Protein AF-A0A497QS45-F1 (afdb_monomer_lite)

Sequence (66 aa):
MNKTIQLMYDSIVFETEDACLIEFEDHIEEWIPTSMCEFTTIDNVECVIMPIWLAEDRGIEMYEYE

Radius of gyration: 11.45 Å; chains: 1; bounding box: 22×23×27 Å

pLDDT: mean 85.06, std 10.22, range [43.28, 94.31]

Structure (mmCIF, N/CA/C/O backbone):
data_AF-A0A497QS45-F1
#
_entry.id   AF-A0A497QS45-F1
#
loop_
_atom_site.group_PDB
_atom_site.id
_atom_site.type_symbol
_atom_site.label_atom_id
_atom_site.label_alt_id
_atom_site.label_comp_id
_atom_site.label_asym_id
_atom_site.label_entity_id
_atom_site.label_seq_id
_atom_site.pdbx_PDB_ins_code
_atom_site.Cartn_x
_atom_site.Cartn_y
_atom_site.Cartn_z
_atom_site.occupancy
_atom_site.B_iso_or_equiv
_atom_site.auth_seq_id
_atom_site.auth_comp_id
_atom_site.auth_asym_id
_atom_site.auth_atom_id
_atom_site.pdbx_PDB_model_num
ATOM 1 N N . MET A 1 1 ? -10.472 10.620 15.723 1.00 54.25 1 MET A N 1
ATOM 2 C CA . MET A 1 1 ? -9.401 9.617 15.551 1.00 54.25 1 MET A CA 1
ATOM 3 C C . MET A 1 1 ? -9.405 9.240 14.087 1.00 54.25 1 MET A C 1
ATOM 5 O O . MET A 1 1 ? -10.448 8.801 13.618 1.00 54.25 1 MET A O 1
ATOM 9 N N . ASN A 1 2 ? -8.316 9.497 13.363 1.00 71.19 2 ASN A N 1
ATOM 10 C CA . ASN A 1 2 ? -8.197 9.056 11.975 1.00 71.19 2 ASN A CA 1
ATOM 11 C C . ASN A 1 2 ? -8.038 7.537 12.005 1.00 71.19 2 ASN A C 1
ATOM 13 O O . ASN A 1 2 ? -7.090 7.046 12.611 1.00 71.19 2 ASN A O 1
ATOM 17 N N . LYS A 1 3 ? -9.008 6.810 11.451 1.00 86.94 3 LYS A N 1
ATOM 18 C CA . LYS A 1 3 ? -8.928 5.355 11.353 1.00 86.94 3 LYS A CA 1
ATOM 19 C C . LYS A 1 3 ? -8.091 4.990 10.127 1.00 86.94 3 LYS A C 1
ATOM 21 O O . LYS A 1 3 ? -8.303 5.553 9.051 1.00 86.94 3 LYS A O 1
ATOM 26 N N . THR A 1 4 ? -7.162 4.065 10.308 1.00 88.44 4 THR A N 1
ATOM 27 C CA . THR A 1 4 ? -6.340 3.480 9.248 1.00 88.44 4 THR A CA 1
ATOM 28 C C . THR A 1 4 ? -6.622 1.988 9.153 1.00 88.44 4 THR A C 1
ATOM 30 O O . THR A 1 4 ? -7.122 1.387 10.105 1.00 88.44 4 THR A O 1
ATOM 33 N N . ILE A 1 5 ? -6.305 1.412 8.002 1.00 88.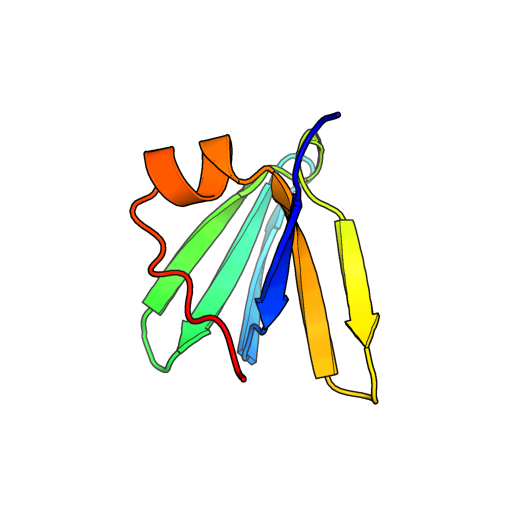00 5 ILE A N 1
ATOM 34 C CA . ILE A 1 5 ? -6.298 -0.029 7.762 1.00 88.00 5 ILE A CA 1
ATOM 35 C C . ILE A 1 5 ? -4.902 -0.467 7.349 1.00 88.00 5 ILE A C 1
ATOM 37 O O . ILE A 1 5 ? -4.085 0.351 6.925 1.00 88.00 5 ILE A O 1
ATOM 41 N N . GLN A 1 6 ? -4.657 -1.762 7.488 1.00 87.81 6 GLN A N 1
ATOM 42 C CA . GLN A 1 6 ? -3.483 -2.441 6.967 1.00 87.81 6 GLN A CA 1
ATOM 43 C C .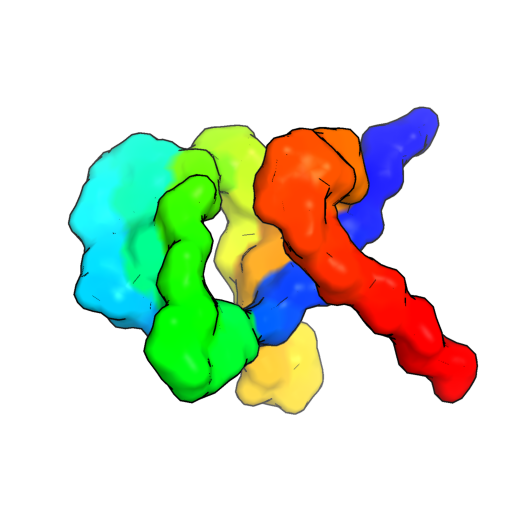 GLN A 1 6 ? -3.939 -3.277 5.778 1.00 87.81 6 GLN A C 1
ATOM 45 O O . GLN A 1 6 ? -4.859 -4.081 5.916 1.00 87.81 6 GLN A O 1
ATOM 50 N N . LEU A 1 7 ? -3.314 -3.069 4.628 1.00 85.81 7 LEU A N 1
ATOM 51 C CA . LEU A 1 7 ? -3.541 -3.867 3.432 1.00 85.81 7 LEU A CA 1
ATOM 52 C C . LEU A 1 7 ? -2.272 -4.636 3.115 1.00 85.81 7 LEU A C 1
ATOM 54 O O . LEU A 1 7 ? -1.214 -4.033 2.956 1.00 85.81 7 LEU A O 1
ATOM 58 N N . MET A 1 8 ? -2.386 -5.955 3.040 1.00 89.25 8 MET A N 1
ATOM 59 C CA . MET A 1 8 ? -1.311 -6.807 2.542 1.00 89.25 8 MET A CA 1
ATOM 60 C C . MET A 1 8 ? -1.235 -6.653 1.025 1.00 89.25 8 MET A C 1
ATOM 62 O O . MET A 1 8 ? -2.275 -6.516 0.383 1.00 89.25 8 MET A O 1
ATOM 66 N N . TYR A 1 9 ? -0.028 -6.654 0.474 1.00 89.12 9 TYR A N 1
ATOM 67 C CA . TYR A 1 9 ? 0.190 -6.645 -0.971 1.00 89.12 9 TYR A CA 1
ATOM 68 C C . TYR A 1 9 ? 1.236 -7.698 -1.344 1.00 89.12 9 TYR A C 1
ATOM 70 O O . TYR A 1 9 ? 2.104 -8.024 -0.533 1.00 89.12 9 TYR A O 1
ATOM 78 N N . ASP A 1 10 ? 1.143 -8.228 -2.561 1.00 89.94 10 ASP A N 1
ATOM 79 C CA . ASP A 1 10 ? 2.036 -9.267 -3.074 1.00 89.94 10 ASP A CA 1
ATOM 80 C C . ASP A 1 10 ? 3.345 -8.672 -3.603 1.00 89.94 10 ASP A C 1
ATOM 82 O O . ASP A 1 10 ? 4.429 -9.200 -3.342 1.00 89.94 10 ASP A O 1
ATOM 86 N N . SER A 1 11 ? 3.266 -7.575 -4.366 1.00 91.62 11 SER A N 1
ATOM 87 C CA . SER A 1 11 ? 4.458 -6.919 -4.908 1.00 91.62 11 SER A CA 1
ATOM 88 C C . SER A 1 11 ? 4.249 -5.444 -5.264 1.00 91.62 11 SER A C 1
ATOM 90 O O . SER A 1 11 ? 3.128 -4.974 -5.465 1.00 91.62 11 SER A O 1
ATOM 92 N N . ILE A 1 12 ? 5.354 -4.696 -5.359 1.00 91.88 12 ILE A N 1
ATOM 93 C CA . ILE A 1 12 ? 5.377 -3.358 -5.964 1.00 91.88 12 ILE A CA 1
ATOM 94 C C . ILE A 1 12 ? 5.709 -3.519 -7.449 1.00 91.88 12 ILE A C 1
ATOM 96 O O . ILE A 1 12 ? 6.830 -3.886 -7.809 1.00 91.88 12 ILE A O 1
ATOM 100 N N . VAL A 1 13 ? 4.741 -3.214 -8.311 1.00 94.31 13 VAL A N 1
ATOM 101 C CA . VAL A 1 13 ? 4.871 -3.334 -9.771 1.00 94.31 13 VAL A CA 1
ATOM 102 C C . VAL A 1 13 ? 5.660 -2.157 -10.344 1.00 94.31 13 VAL A C 1
ATOM 104 O O . VAL A 1 13 ? 6.474 -2.317 -11.257 1.00 94.31 13 VAL A O 1
ATOM 107 N N . PHE A 1 14 ? 5.425 -0.956 -9.811 1.00 94.19 14 PHE A N 1
ATOM 108 C CA . PHE A 1 14 ? 6.073 0.267 -10.274 1.00 94.19 14 PHE A CA 1
ATOM 109 C C . PHE A 1 14 ? 6.099 1.346 -9.187 1.00 94.19 14 PHE A C 1
ATOM 111 O O . PHE A 1 14 ? 5.176 1.451 -8.386 1.00 94.19 14 PHE A O 1
ATOM 118 N N . GLU A 1 15 ? 7.129 2.191 -9.183 1.00 93.75 15 GLU A N 1
ATOM 119 C CA . GLU A 1 15 ? 7.310 3.244 -8.181 1.00 93.75 15 GLU A CA 1
ATOM 120 C C . GLU A 1 15 ? 7.675 4.582 -8.834 1.00 93.75 15 GLU A C 1
ATOM 122 O O . GLU A 1 15 ? 8.461 4.658 -9.783 1.00 93.75 15 GLU A O 1
ATOM 127 N N . THR A 1 16 ? 7.090 5.652 -8.301 1.00 94.00 16 THR A N 1
ATOM 128 C CA . THR A 1 16 ? 7.417 7.049 -8.603 1.00 94.00 16 THR A CA 1
ATOM 129 C C . THR A 1 16 ? 7.675 7.802 -7.302 1.00 94.00 16 THR A C 1
ATOM 131 O O . THR A 1 16 ? 7.413 7.289 -6.221 1.00 94.00 16 THR A O 1
ATOM 134 N N . GLU A 1 17 ? 8.133 9.050 -7.398 1.00 92.44 17 GLU A N 1
ATOM 135 C CA . GLU A 1 17 ? 8.304 9.915 -6.222 1.00 92.44 17 GLU A CA 1
ATOM 136 C C . GLU A 1 17 ? 6.982 10.132 -5.449 1.00 92.44 17 GLU A C 1
ATOM 138 O O . GLU A 1 17 ? 6.980 10.192 -4.220 1.00 92.44 17 GLU A O 1
ATOM 143 N N . ASP A 1 18 ? 5.847 10.178 -6.156 1.00 93.00 18 ASP A N 1
ATOM 144 C CA . ASP A 1 18 ? 4.549 10.567 -5.586 1.00 93.00 18 ASP A CA 1
ATOM 145 C C . ASP A 1 18 ? 3.604 9.386 -5.293 1.00 93.00 18 ASP A C 1
ATOM 147 O O . ASP A 1 18 ? 2.639 9.527 -4.532 1.00 93.00 18 ASP A O 1
ATOM 151 N N . ALA A 1 19 ? 3.832 8.227 -5.914 1.00 92.19 19 ALA A N 1
ATOM 152 C CA . ALA A 1 19 ? 2.945 7.069 -5.820 1.00 92.19 19 ALA A CA 1
ATOM 153 C C . ALA A 1 19 ? 3.636 5.742 -6.166 1.00 92.19 19 ALA A C 1
ATOM 155 O O . ALA A 1 19 ? 4.542 5.705 -7.005 1.00 92.19 19 ALA A O 1
ATOM 156 N N . CYS A 1 20 ? 3.119 4.655 -5.595 1.00 91.88 20 CYS A N 1
ATOM 157 C CA . CYS A 1 20 ? 3.493 3.278 -5.914 1.00 91.88 20 CYS A CA 1
ATOM 158 C C . CYS A 1 20 ? 2.296 2.537 -6.513 1.00 91.88 20 CYS A C 1
ATOM 160 O O . CYS A 1 20 ? 1.177 2.671 -6.020 1.00 91.88 20 CYS A O 1
ATOM 162 N N . LEU A 1 21 ? 2.532 1.746 -7.553 1.00 92.50 21 LEU A N 1
ATOM 163 C CA . LEU A 1 21 ? 1.591 0.759 -8.064 1.00 92.50 21 LEU A CA 1
ATOM 164 C C . LEU A 1 21 ? 1.859 -0.560 -7.344 1.00 92.50 21 LEU A C 1
ATOM 166 O O . LEU A 1 21 ? 2.940 -1.134 -7.507 1.00 92.50 21 LEU A O 1
ATOM 170 N N . ILE A 1 22 ? 0.898 -1.012 -6.546 1.00 91.31 22 ILE A N 1
ATOM 171 C CA . ILE A 1 22 ? 0.992 -2.273 -5.807 1.00 91.31 22 ILE A CA 1
ATOM 172 C C . ILE A 1 22 ? -0.002 -3.286 -6.348 1.00 91.31 22 ILE A C 1
ATOM 174 O O . ILE A 1 22 ? -1.106 -2.917 -6.739 1.00 91.31 22 ILE A O 1
ATOM 178 N N . GLU A 1 23 ? 0.400 -4.549 -6.353 1.00 90.56 23 GLU A N 1
ATOM 179 C CA . GLU A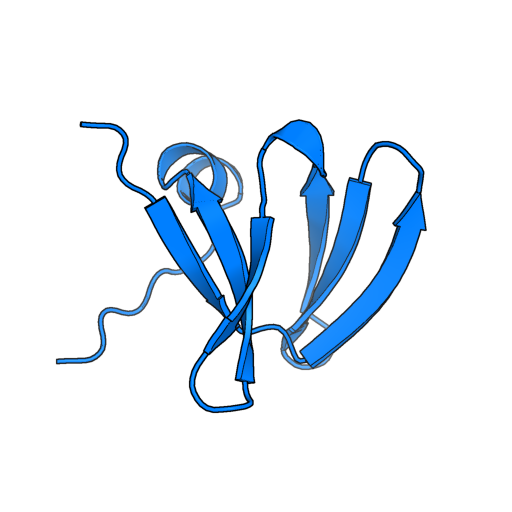 1 23 ? -0.459 -5.687 -6.656 1.00 90.56 23 GLU A CA 1
ATOM 180 C C . GLU A 1 23 ? -0.952 -6.291 -5.336 1.00 90.56 23 GLU A C 1
ATOM 182 O O . GLU A 1 23 ? -0.142 -6.724 -4.517 1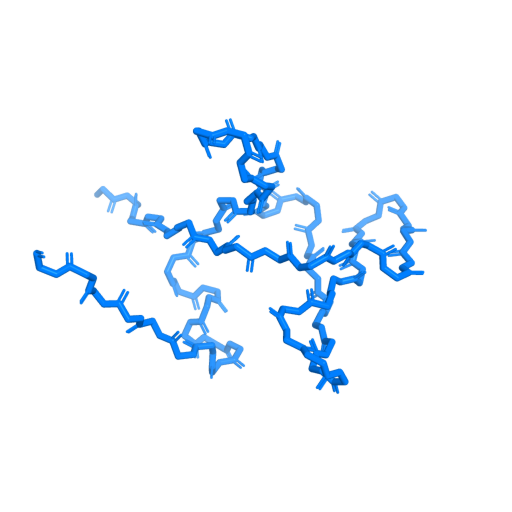.00 90.56 23 GLU A O 1
ATOM 187 N N . PHE A 1 24 ? -2.264 -6.261 -5.093 1.00 83.88 24 PHE A N 1
ATOM 188 C CA . PHE A 1 24 ? -2.872 -6.800 -3.868 1.00 83.88 24 PHE A CA 1
ATOM 189 C C . PHE A 1 24 ? -3.178 -8.295 -3.968 1.00 83.88 24 PHE A C 1
ATOM 191 O O . PHE A 1 24 ? -3.065 -9.017 -2.983 1.00 83.88 24 PHE A O 1
ATOM 198 N N . GLU A 1 25 ? -3.590 -8.723 -5.157 1.00 81.19 25 GLU A N 1
ATOM 199 C CA . GLU A 1 25 ? -3.857 -10.105 -5.546 1.00 81.19 25 GLU A CA 1
ATOM 200 C C . GLU A 1 25 ? -3.436 -10.264 -7.012 1.00 81.19 25 GLU A C 1
ATOM 202 O O . GLU A 1 25 ? -3.287 -9.265 -7.714 1.00 81.19 25 GLU A O 1
ATOM 207 N N . ASP A 1 26 ? -3.306 -11.502 -7.493 1.00 83.69 26 ASP A N 1
ATOM 208 C CA . ASP A 1 26 ? -2.912 -11.813 -8.874 1.00 83.69 26 ASP A CA 1
ATOM 209 C C . ASP A 1 26 ? -3.729 -10.993 -9.895 1.00 83.69 26 ASP A C 1
ATOM 211 O O . ASP A 1 26 ? -4.946 -11.167 -10.039 1.00 83.69 26 ASP A O 1
ATOM 215 N N . HIS A 1 27 ? -3.049 -10.083 -10.600 1.00 82.19 27 HIS A N 1
ATOM 216 C CA . HIS A 1 27 ? -3.616 -9.154 -11.585 1.00 82.19 27 HIS A CA 1
ATOM 217 C C . HIS A 1 27 ? -4.542 -8.045 -11.043 1.00 82.19 27 HIS A C 1
ATOM 219 O O . HIS A 1 27 ? -5.240 -7.397 -11.835 1.00 82.19 27 HIS A O 1
ATOM 225 N N . ILE A 1 28 ? -4.551 -7.788 -9.732 1.00 86.06 28 ILE A N 1
ATOM 226 C CA . ILE A 1 28 ? -5.261 -6.663 -9.105 1.00 86.06 28 ILE A CA 1
ATOM 227 C C . ILE A 1 28 ? -4.247 -5.616 -8.647 1.00 86.06 28 ILE A C 1
ATOM 229 O O . ILE A 1 28 ? -3.651 -5.723 -7.577 1.00 86.06 28 ILE A O 1
ATOM 233 N N . GLU A 1 29 ? -4.090 -4.571 -9.458 1.00 90.50 29 GLU A N 1
ATOM 234 C CA . GLU A 1 29 ? -3.127 -3.492 -9.237 1.00 90.50 29 GLU A CA 1
ATOM 235 C C . GLU A 1 29 ? -3.819 -2.176 -8.850 1.00 90.50 29 GLU A C 1
ATOM 237 O O . GLU A 1 29 ? -4.830 -1.804 -9.448 1.00 90.50 29 GLU A O 1
ATOM 242 N N . GLU A 1 30 ? -3.240 -1.420 -7.914 1.00 88.12 30 GLU A N 1
ATOM 243 C CA . GLU A 1 30 ? -3.758 -0.112 -7.502 1.00 88.12 30 GLU A CA 1
ATOM 244 C C . GLU A 1 30 ? -2.647 0.920 -7.281 1.00 88.12 30 GLU A C 1
ATOM 246 O O . GLU A 1 30 ? -1.585 0.634 -6.722 1.00 88.12 30 GLU A O 1
ATOM 251 N N . TRP A 1 31 ? -2.919 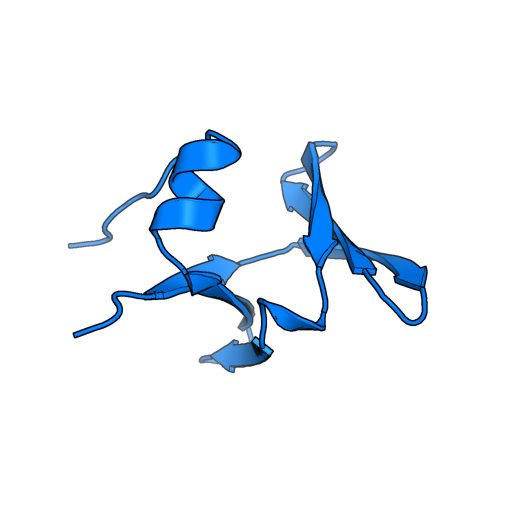2.162 -7.690 1.00 90.88 31 TRP A N 1
ATOM 252 C CA . TRP A 1 31 ? -2.016 3.286 -7.463 1.00 90.88 31 TRP A CA 1
ATOM 253 C C . TRP A 1 31 ? -2.252 3.926 -6.101 1.00 90.88 31 TRP A C 1
ATOM 255 O O . TRP A 1 31 ? -3.282 4.569 -5.864 1.00 90.88 31 TRP A O 1
ATOM 265 N N . ILE A 1 32 ? -1.234 3.846 -5.253 1.00 88.62 32 ILE A N 1
ATOM 266 C CA . ILE A 1 32 ? -1.250 4.332 -3.883 1.00 88.62 32 ILE A CA 1
ATOM 267 C C . ILE A 1 32 ? -0.340 5.559 -3.735 1.00 88.62 32 ILE A C 1
ATOM 269 O O . ILE A 1 32 ? 0.867 5.454 -3.957 1.00 88.62 32 ILE A O 1
ATOM 273 N N . PRO A 1 33 ? -0.876 6.730 -3.335 1.00 91.19 33 PRO A N 1
ATOM 274 C CA . PRO A 1 33 ? -0.061 7.912 -3.074 1.00 91.19 33 PRO A CA 1
ATOM 275 C C . PRO A 1 33 ? 0.868 7.697 -1.874 1.00 91.19 33 PRO A C 1
ATOM 277 O O . PRO A 1 33 ? 0.394 7.390 -0.775 1.00 91.19 33 PRO A O 1
ATOM 280 N N . THR A 1 34 ? 2.166 7.952 -2.047 1.00 87.62 34 THR A N 1
ATOM 281 C CA . THR A 1 34 ? 3.176 7.808 -0.978 1.00 87.62 34 THR A CA 1
ATOM 282 C C . THR A 1 34 ? 2.913 8.767 0.184 1.00 87.62 34 THR A C 1
ATOM 284 O O . THR A 1 34 ? 3.125 8.431 1.341 1.00 87.62 34 THR A O 1
ATOM 287 N N . SER A 1 35 ? 2.363 9.951 -0.097 1.00 89.44 35 SER A N 1
ATOM 288 C CA . SER A 1 35 ? 1.996 10.948 0.924 1.00 89.44 35 SER A CA 1
ATOM 289 C C . SER A 1 35 ? 0.852 10.527 1.852 1.00 89.44 35 SER A C 1
ATOM 291 O O . SER A 1 35 ? 0.691 11.109 2.927 1.00 89.44 35 SER A O 1
ATOM 293 N N . MET A 1 36 ? 0.038 9.556 1.436 1.00 86.38 36 MET A N 1
ATOM 294 C CA . MET A 1 36 ? -1.145 9.117 2.176 1.00 86.38 36 MET A CA 1
ATOM 295 C C . MET A 1 36 ? -0.928 7.777 2.871 1.00 86.38 36 MET A C 1
ATOM 297 O O . MET A 1 36 ? -1.797 7.372 3.639 1.00 86.38 36 MET A O 1
ATOM 301 N N . CYS A 1 37 ? 0.183 7.090 2.600 1.00 83.88 37 CYS A N 1
ATOM 302 C CA . CYS A 1 37 ? 0.361 5.696 2.974 1.00 83.88 37 CYS A CA 1
ATOM 303 C C . CYS A 1 37 ? 1.756 5.418 3.536 1.00 83.88 37 CYS A C 1
ATOM 305 O O . CYS A 1 37 ? 2.736 6.042 3.140 1.00 83.88 37 CYS A O 1
ATOM 307 N N . GLU A 1 38 ? 1.842 4.457 4.451 1.00 89.25 38 GLU A N 1
ATOM 308 C CA . GLU A 1 38 ? 3.102 4.014 5.050 1.00 89.25 38 GLU A CA 1
ATOM 309 C C . GLU A 1 38 ? 3.330 2.537 4.726 1.00 89.25 38 GLU A C 1
ATOM 311 O O . GLU A 1 38 ? 2.511 1.687 5.071 1.00 89.25 38 GLU A O 1
ATOM 316 N N . PHE A 1 39 ? 4.441 2.231 4.061 1.00 86.56 39 PHE A N 1
ATOM 317 C CA . PHE A 1 39 ? 4.845 0.858 3.766 1.00 86.56 39 PHE A CA 1
ATOM 318 C C . PHE A 1 39 ? 5.586 0.278 4.967 1.00 86.56 39 PHE A C 1
ATOM 320 O O . PHE A 1 39 ? 6.522 0.887 5.489 1.00 86.56 39 PHE A O 1
ATOM 327 N N . THR A 1 40 ? 5.157 -0.892 5.425 1.00 89.44 40 THR A N 1
ATOM 328 C CA . THR A 1 40 ? 5.694 -1.542 6.620 1.00 89.44 40 THR A CA 1
ATOM 329 C C . THR A 1 40 ? 5.662 -3.061 6.481 1.00 89.44 40 THR A C 1
ATOM 331 O O . THR A 1 40 ? 5.097 -3.600 5.532 1.00 89.44 40 THR A O 1
ATOM 334 N N . THR A 1 41 ? 6.260 -3.765 7.436 1.00 90.19 41 THR A N 1
ATOM 335 C CA . THR A 1 41 ? 6.223 -5.227 7.505 1.00 90.19 41 THR A CA 1
ATOM 336 C C . THR A 1 41 ? 5.661 -5.654 8.857 1.00 90.19 41 THR A C 1
ATOM 338 O O . THR A 1 41 ? 6.194 -5.264 9.898 1.00 90.19 41 THR A O 1
ATOM 341 N N . ILE A 1 42 ? 4.603 -6.467 8.856 1.00 85.44 42 ILE A N 1
ATOM 342 C CA . ILE A 1 42 ? 3.944 -6.988 10.064 1.00 85.44 42 ILE A CA 1
ATOM 343 C C . ILE A 1 42 ? 4.006 -8.510 10.012 1.00 85.44 42 ILE A C 1
ATOM 345 O O . ILE A 1 42 ? 3.570 -9.110 9.041 1.00 85.44 42 ILE A O 1
ATOM 349 N N . ASP A 1 43 ? 4.602 -9.142 11.025 1.00 88.62 43 ASP A N 1
ATOM 350 C CA . ASP A 1 43 ? 4.770 -10.603 11.091 1.00 88.62 43 ASP A CA 1
ATOM 351 C C . ASP A 1 43 ? 5.434 -11.234 9.842 1.00 88.62 43 ASP A C 1
ATOM 353 O O . ASP A 1 43 ? 5.184 -12.385 9.492 1.00 88.62 43 ASP A O 1
ATOM 357 N N . ASN A 1 44 ? 6.369 -10.501 9.220 1.00 87.50 44 ASN A N 1
ATOM 358 C CA . ASN A 1 44 ? 7.044 -10.829 7.948 1.00 87.50 44 ASN A CA 1
ATOM 359 C C . ASN A 1 44 ? 6.155 -10.752 6.695 1.00 87.50 44 ASN A C 1
ATOM 361 O O . ASN A 1 44 ? 6.536 -11.282 5.654 1.00 87.50 44 ASN A O 1
ATOM 365 N N . VAL A 1 45 ? 5.007 -10.085 6.784 1.00 85.94 45 VAL A N 1
ATOM 366 C CA . VAL A 1 45 ? 4.131 -9.782 5.650 1.00 85.94 45 VAL A CA 1
ATOM 367 C C . VAL A 1 45 ? 4.263 -8.305 5.300 1.00 85.94 45 VAL A C 1
ATOM 369 O O . VAL A 1 45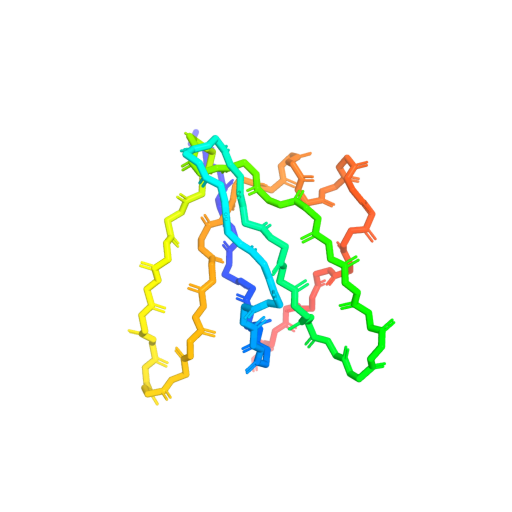 ? 4.232 -7.453 6.191 1.00 85.94 45 VAL A O 1
ATOM 372 N N . GLU A 1 46 ? 4.460 -7.997 4.020 1.00 89.00 46 GLU A N 1
ATOM 373 C CA . GLU A 1 46 ? 4.513 -6.618 3.538 1.00 89.00 46 GLU A CA 1
ATOM 374 C C . GLU A 1 46 ? 3.107 -6.018 3.505 1.00 89.00 46 GLU A C 1
ATOM 376 O O . GLU A 1 46 ? 2.161 -6.598 2.971 1.00 89.00 46 GLU A O 1
ATOM 381 N N . CYS A 1 47 ? 2.972 -4.850 4.126 1.00 89.06 47 CYS A N 1
ATOM 382 C CA . CYS A 1 47 ? 1.701 -4.176 4.304 1.00 89.06 47 CYS A CA 1
ATOM 383 C C . CYS A 1 47 ? 1.827 -2.696 3.960 1.00 89.06 47 CYS A C 1
ATOM 385 O O . CYS A 1 47 ? 2.857 -2.061 4.202 1.00 89.06 47 CYS A O 1
ATOM 387 N N . VAL A 1 48 ? 0.736 -2.114 3.482 1.00 90.06 48 VAL A N 1
ATOM 388 C CA . VAL A 1 48 ? 0.554 -0.671 3.403 1.00 90.06 48 VAL A CA 1
ATOM 389 C C . VAL A 1 48 ? -0.474 -0.233 4.442 1.00 90.06 48 VAL A C 1
ATOM 391 O O . VAL A 1 48 ? -1.575 -0.777 4.536 1.00 90.06 48 VAL A O 1
ATOM 394 N N . ILE A 1 49 ? -0.104 0.744 5.264 1.00 89.44 49 ILE A N 1
ATOM 395 C CA . ILE A 1 49 ? -1.020 1.415 6.181 1.00 89.44 49 ILE A CA 1
ATOM 396 C C . ILE A 1 49 ? -1.629 2.586 5.427 1.00 89.44 49 ILE A C 1
ATOM 398 O O . ILE A 1 49 ? -0.907 3.504 5.036 1.00 89.44 49 ILE A O 1
ATOM 402 N N . MET A 1 50 ? -2.951 2.586 5.262 1.00 89.88 50 MET A N 1
ATOM 403 C CA . MET A 1 50 ? -3.656 3.673 4.585 1.00 89.88 50 MET A CA 1
ATOM 404 C C . MET A 1 50 ? -4.892 4.152 5.362 1.00 89.88 50 MET A C 1
ATOM 406 O O . MET A 1 50 ? -5.458 3.404 6.164 1.00 89.88 50 MET A O 1
ATOM 410 N N . PRO A 1 51 ? -5.349 5.399 5.159 1.00 89.75 51 PRO A N 1
ATOM 411 C CA . PRO A 1 51 ? -6.594 5.890 5.734 1.00 89.75 51 PRO A CA 1
ATOM 412 C C . PRO A 1 51 ? -7.813 5.126 5.209 1.00 89.75 51 PRO A C 1
ATOM 414 O O . PRO A 1 51 ? -7.928 4.909 4.005 1.00 89.75 51 PRO A O 1
ATOM 417 N N . ILE A 1 52 ? -8.776 4.821 6.089 1.00 89.00 52 ILE A N 1
ATOM 418 C CA . ILE A 1 52 ? -10.012 4.110 5.698 1.00 89.00 52 ILE A CA 1
ATOM 419 C C . ILE A 1 52 ? -10.763 4.840 4.585 1.00 89.00 52 ILE A C 1
ATOM 421 O O . ILE A 1 52 ? -11.197 4.212 3.632 1.00 89.00 52 ILE A O 1
ATOM 425 N N . TRP A 1 53 ? -10.868 6.170 4.666 1.00 87.69 53 TRP A N 1
ATOM 426 C CA . TRP A 1 53 ? -11.589 6.952 3.657 1.00 87.69 53 TRP A CA 1
ATOM 427 C C . TRP A 1 53 ? -10.985 6.802 2.254 1.00 87.69 53 TRP A C 1
ATOM 429 O O . TRP A 1 53 ? -11.710 6.900 1.273 1.00 87.69 53 TRP A O 1
ATOM 439 N N . LEU A 1 54 ? -9.668 6.576 2.154 1.00 86.50 54 LEU A N 1
ATOM 440 C CA . LEU A 1 54 ? -8.993 6.386 0.872 1.00 86.50 54 LEU A CA 1
ATOM 441 C C . LEU A 1 54 ? -9.257 4.976 0.336 1.00 86.50 54 LEU A C 1
ATOM 443 O O . LEU A 1 54 ? -9.485 4.818 -0.856 1.00 86.50 54 LEU A O 1
ATOM 447 N N . ALA A 1 55 ? -9.288 3.970 1.211 1.00 84.94 55 ALA A N 1
ATOM 448 C CA . ALA A 1 55 ? -9.687 2.616 0.839 1.00 84.94 55 ALA A CA 1
ATOM 449 C C . ALA A 1 55 ? -11.146 2.561 0.353 1.00 84.94 55 ALA A C 1
ATOM 451 O O . ALA A 1 55 ? -11.428 1.955 -0.677 1.00 84.94 55 ALA A O 1
ATOM 452 N N . GLU A 1 56 ? -12.056 3.257 1.042 1.00 86.62 56 GLU A N 1
ATOM 453 C CA . GLU A 1 56 ? -13.468 3.375 0.656 1.00 86.62 56 GLU A CA 1
ATOM 454 C C . GLU A 1 56 ? -13.645 4.107 -0.684 1.00 86.62 56 GLU A C 1
ATOM 456 O O . GLU A 1 56 ? -14.411 3.647 -1.529 1.00 86.62 56 GLU A O 1
ATOM 461 N N . ASP A 1 57 ? -12.923 5.213 -0.903 1.00 87.31 57 ASP A N 1
ATOM 462 C CA . ASP A 1 57 ? -12.934 5.966 -2.170 1.00 87.31 57 ASP A CA 1
ATOM 463 C C . ASP A 1 57 ? -12.454 5.110 -3.354 1.00 87.31 57 ASP A C 1
ATOM 465 O O . ASP A 1 57 ? -12.986 5.214 -4.460 1.00 87.31 57 ASP A O 1
ATOM 469 N N . ARG A 1 58 ? -11.491 4.215 -3.104 1.00 81.31 58 ARG A N 1
ATOM 470 C CA . ARG A 1 58 ? -10.953 3.270 -4.093 1.00 81.31 58 ARG A CA 1
ATOM 471 C C . ARG A 1 58 ? -11.760 1.979 -4.222 1.00 81.31 58 ARG A C 1
ATOM 473 O O . ARG A 1 58 ? -11.500 1.202 -5.133 1.00 81.31 58 ARG A O 1
ATOM 480 N N . GLY A 1 59 ? -12.749 1.752 -3.357 1.00 80.69 59 GLY A N 1
ATOM 481 C CA . GLY A 1 59 ? -13.543 0.523 -3.360 1.00 80.69 59 GLY A CA 1
ATOM 482 C C . GLY A 1 59 ? -12.754 -0.723 -2.950 1.00 80.69 59 GLY A C 1
ATOM 483 O O . GLY A 1 59 ? -13.106 -1.821 -3.373 1.00 80.69 59 GLY A O 1
ATOM 484 N N . ILE A 1 60 ? -11.700 -0.565 -2.145 1.00 79.75 60 ILE A N 1
ATOM 485 C CA . ILE A 1 60 ? -10.923 -1.687 -1.610 1.00 79.75 60 ILE A CA 1
ATOM 486 C C . ILE A 1 60 ? -11.778 -2.411 -0.566 1.00 79.75 60 ILE A C 1
ATOM 488 O O . ILE A 1 60 ? -12.201 -1.816 0.431 1.00 79.75 60 ILE A O 1
ATOM 492 N N . GLU A 1 61 ? -12.042 -3.696 -0.790 1.00 73.75 61 GLU A N 1
ATOM 493 C CA . GLU A 1 61 ? -12.796 -4.516 0.155 1.00 73.75 61 GLU A CA 1
ATOM 494 C C . GLU A 1 61 ? -11.964 -4.773 1.418 1.00 73.75 61 GLU A C 1
ATOM 496 O O . GLU A 1 61 ? -10.873 -5.338 1.378 1.00 73.75 61 GLU A O 1
ATOM 501 N N . MET A 1 62 ? -12.485 -4.333 2.562 1.00 72.25 62 MET A N 1
ATOM 502 C CA . MET A 1 62 ? -11.846 -4.507 3.864 1.00 72.25 62 MET A CA 1
ATOM 503 C C . MET A 1 62 ? -12.443 -5.732 4.555 1.00 72.25 62 MET A C 1
ATOM 505 O O . MET A 1 62 ? -13.628 -5.739 4.892 1.00 72.25 62 MET A O 1
ATOM 509 N N . TYR A 1 63 ? -11.620 -6.747 4.802 1.00 66.12 63 TYR A N 1
ATOM 510 C CA . TYR A 1 63 ? -12.010 -7.926 5.569 1.00 66.12 63 TYR A CA 1
ATOM 511 C C . TYR A 1 63 ? -11.505 -7.790 7.010 1.00 66.12 63 TYR A C 1
ATOM 513 O O . TYR A 1 63 ? -10.300 -7.724 7.249 1.00 66.12 63 TYR A O 1
ATOM 521 N N . GLU A 1 64 ? -12.419 -7.738 7.983 1.00 57.44 64 GLU A N 1
ATOM 522 C CA . GLU A 1 64 ? -12.057 -7.908 9.393 1.00 57.44 64 GLU A CA 1
ATOM 523 C C . GLU A 1 64 ? -11.823 -9.405 9.646 1.00 57.44 64 GLU A C 1
ATOM 525 O O . GLU A 1 64 ? -12.737 -10.216 9.499 1.00 57.44 64 GLU A O 1
ATOM 530 N N . TYR A 1 65 ? -10.593 -9.783 9.997 1.00 49.38 65 TYR A N 1
ATOM 531 C CA . TYR A 1 65 ? -10.319 -11.104 10.561 1.00 49.38 65 TYR A CA 1
ATOM 532 C C . TYR A 1 65 ? -10.706 -11.080 12.052 1.00 49.38 65 TYR A C 1
ATOM 534 O O . TYR A 1 65 ? -10.141 -10.290 12.809 1.00 49.38 65 TYR A O 1
ATOM 542 N N . GLU A 1 66 ? -11.693 -11.899 12.446 1.00 43.28 66 GLU A N 1
ATOM 543 C CA . GLU A 1 66 ? -12.107 -12.121 13.850 1.00 43.28 66 GLU A CA 1
ATOM 544 C C . GLU A 1 66 ? -11.067 -12.901 14.670 1.00 43.28 66 GLU A C 1
ATOM 546 O O . GLU A 1 66 ? -10.489 -13.881 14.140 1.00 43.28 66 GLU A O 1
#

Secondary structure (DSSP, 8-state):
---EEEEE-SEEEEE-SSEEEEEEETTEEEEEEGGG-EEEEETTEEEEEEEHHHHHHHTPPPPPP-

Foldseek 3Di:
DFDKDKQFFDDFPDDDPFWTWTHRDVVRIDTGGPVFWDWDADPNTTIIIGTPVVCVVVVPDDDDDD